Protein AF-A0A834AGC6-F1 (afdb_monomer)

Solvent-accessible surface area (backbone atoms only — not comparable to full-atom values): 6125 Å² total; per-residue (Å²): 108,69,52,58,46,50,73,71,64,49,55,65,44,80,71,45,36,39,57,59,38,92,82,42,60,92,35,58,56,32,57,58,52,61,60,68,50,73,85,56,90,87,47,44,54,32,30,37,26,82,40,53,71,22,40,54,52,37,51,77,42,65,50,68,28,39,27,44,77,86,61,98,39,58,70,56,28,35,74,75,72,70,36,48,55,70,58,47,50,57,41,46,52,55,41,52,53,53,28,57,75,69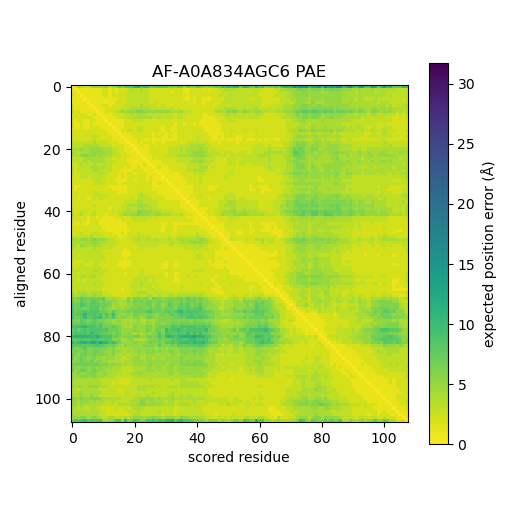,74,32,54,75,46,114

Structure (mmCIF, N/CA/C/O backbone):
data_AF-A0A834AGC6-F1
#
_entry.id   AF-A0A834AGC6-F1
#
loop_
_atom_site.group_PDB
_atom_site.id
_atom_site.type_symbol
_atom_site.label_atom_id
_atom_site.label_alt_id
_atom_site.label_comp_id
_atom_site.label_asym_id
_atom_site.label_entity_id
_atom_site.label_seq_id
_atom_site.pdbx_PDB_ins_code
_atom_site.Cartn_x
_atom_site.Cartn_y
_atom_site.Cartn_z
_atom_site.occupancy
_atom_site.B_iso_or_equiv
_atom_site.auth_seq_id
_atom_site.auth_comp_id
_atom_site.auth_asym_id
_atom_site.auth_atom_id
_atom_site.pdbx_PDB_model_num
ATOM 1 N N . MET A 1 1 ? 5.059 8.071 16.026 1.00 89.94 1 MET A N 1
ATOM 2 C CA . MET A 1 1 ? 4.923 9.178 15.051 1.00 89.94 1 MET A CA 1
ATOM 3 C C . MET A 1 1 ? 3.613 9.093 14.273 1.00 89.94 1 MET A C 1
ATOM 5 O O . MET A 1 1 ? 2.871 10.058 14.328 1.00 89.94 1 MET A O 1
ATOM 9 N N . ILE A 1 2 ? 3.296 7.980 13.593 1.00 95.25 2 ILE A N 1
ATOM 10 C CA . ILE A 1 2 ? 2.025 7.831 12.844 1.00 95.25 2 ILE A CA 1
ATOM 11 C C . ILE A 1 2 ? 0.796 8.046 13.745 1.00 95.25 2 ILE A C 1
ATOM 13 O O . ILE A 1 2 ? -0.118 8.776 13.370 1.00 95.25 2 ILE A O 1
ATOM 17 N N . ASP A 1 3 ? 0.815 7.502 14.961 1.00 95.69 3 ASP A N 1
ATOM 18 C CA . ASP A 1 3 ? -0.259 7.724 15.939 1.00 95.69 3 ASP A CA 1
ATOM 19 C C . ASP A 1 3 ? -0.421 9.215 16.291 1.00 95.69 3 ASP A C 1
ATOM 21 O O . ASP A 1 3 ? -1.531 9.728 16.277 1.00 95.69 3 ASP A O 1
ATOM 25 N N . MET A 1 4 ? 0.679 9.958 16.463 1.00 96.56 4 MET A N 1
ATOM 26 C CA . MET A 1 4 ? 0.627 11.407 16.721 1.00 96.56 4 MET A CA 1
ATOM 27 C C . MET A 1 4 ? 0.059 12.196 15.532 1.00 96.56 4 MET A C 1
ATOM 29 O O . MET A 1 4 ? -0.645 13.181 15.722 1.00 96.56 4 MET A O 1
ATOM 33 N N . LEU A 1 5 ? 0.352 11.776 14.295 1.00 96.75 5 LEU A N 1
ATOM 34 C CA . LEU A 1 5 ? -0.267 12.366 13.100 1.00 96.75 5 LEU A CA 1
ATOM 35 C C . LEU A 1 5 ? -1.769 12.052 13.036 1.00 96.75 5 LEU A C 1
ATOM 37 O O . LEU A 1 5 ? -2.551 12.874 12.566 1.00 96.75 5 LEU A O 1
ATOM 41 N N . SER A 1 6 ? -2.173 10.884 13.536 1.00 96.19 6 SER A N 1
ATOM 42 C CA . SER A 1 6 ? -3.585 10.503 13.630 1.00 96.19 6 SER A CA 1
ATOM 43 C C . SER A 1 6 ? -4.312 11.383 14.647 1.00 96.19 6 SER A C 1
ATOM 45 O O . SER A 1 6 ? -5.376 11.921 14.354 1.00 96.19 6 SER A O 1
ATOM 47 N N . GLU A 1 7 ? -3.694 11.617 15.805 1.00 95.81 7 GLU A N 1
ATOM 48 C CA . GLU A 1 7 ? -4.194 12.529 16.843 1.00 95.81 7 GLU A CA 1
ATOM 49 C C . GLU A 1 7 ? -4.245 13.991 16.377 1.00 95.81 7 GLU A C 1
ATOM 51 O O . GLU A 1 7 ? -5.123 14.742 16.794 1.00 95.81 7 GLU A O 1
ATOM 56 N N . ALA A 1 8 ? -3.354 14.390 15.465 1.00 96.62 8 ALA A N 1
ATOM 57 C CA . ALA A 1 8 ? -3.384 15.709 14.835 1.00 96.62 8 ALA A CA 1
ATOM 58 C C . ALA A 1 8 ? -4.554 15.894 13.844 1.00 96.62 8 ALA A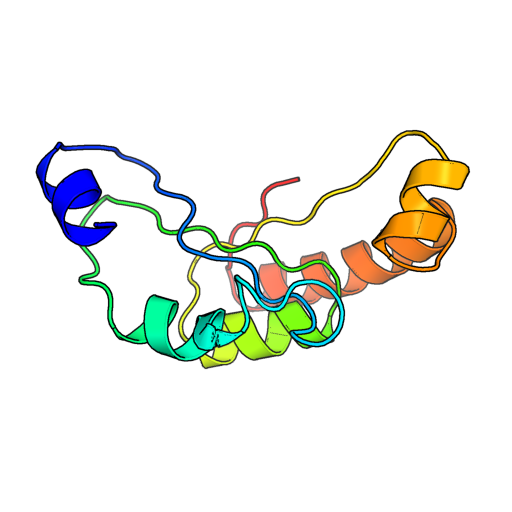 C 1
ATOM 60 O O . ALA A 1 8 ? -4.760 17.001 13.347 1.00 96.62 8 ALA A O 1
ATOM 61 N N . GLY A 1 9 ? -5.324 14.838 13.556 1.00 93.94 9 GLY A N 1
ATOM 62 C CA . GLY A 1 9 ? -6.535 14.905 12.738 1.00 93.94 9 GLY A CA 1
ATOM 63 C C . GLY A 1 9 ? -6.298 14.784 11.232 1.00 93.94 9 GLY A C 1
ATOM 64 O O . GLY A 1 9 ? -7.147 15.213 10.450 1.00 93.94 9 GLY A O 1
ATOM 65 N N . LEU A 1 10 ? -5.164 14.217 10.798 1.00 96.31 10 LEU A N 1
ATOM 66 C CA . LEU A 1 10 ? -4.947 13.950 9.375 1.00 96.31 10 LEU A CA 1
ATOM 67 C C . LEU A 1 10 ? -5.916 12.853 8.894 1.00 96.31 10 LEU A C 1
ATOM 69 O O . LEU A 1 10 ? -5.929 11.768 9.471 1.00 96.31 10 LEU A O 1
ATOM 73 N N . PRO A 1 11 ? -6.684 13.076 7.810 1.00 95.69 11 PRO A N 1
ATOM 74 C CA . PRO A 1 11 ? -7.659 12.094 7.328 1.00 95.69 11 PRO A CA 1
ATOM 75 C C . PRO A 1 11 ? -7.004 10.906 6.609 1.00 95.69 11 PRO A C 1
ATOM 77 O O . PRO A 1 11 ? -7.591 9.832 6.511 1.00 95.69 11 PRO A O 1
ATOM 80 N N . VAL A 1 12 ? -5.790 11.094 6.083 1.00 97.25 12 VAL A N 1
ATOM 81 C CA . VAL A 1 12 ? -5.039 10.076 5.343 1.00 97.25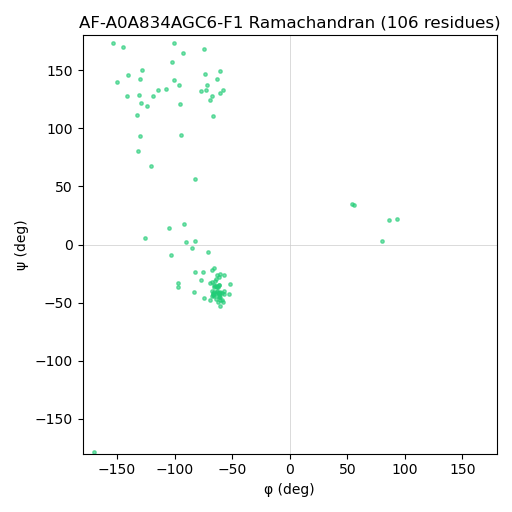 12 VAL A CA 1
ATOM 82 C C . VAL A 1 12 ? -3.564 10.184 5.711 1.00 97.25 12 VAL A C 1
ATOM 84 O O . VAL A 1 12 ? -2.982 11.265 5.615 1.00 97.25 12 VAL A O 1
ATOM 87 N N . ILE A 1 13 ? -2.957 9.068 6.113 1.00 97.31 13 ILE A N 1
ATOM 88 C CA . ILE A 1 13 ? -1.542 8.987 6.487 1.00 97.31 13 ILE A CA 1
ATOM 89 C C . ILE A 1 13 ? -0.925 7.781 5.784 1.00 97.31 13 ILE A C 1
ATOM 91 O O . ILE A 1 13 ? -1.239 6.640 6.115 1.00 97.31 13 ILE A O 1
ATOM 95 N N . GLU A 1 14 ? -0.027 8.015 4.829 1.00 96.56 14 GLU A N 1
ATOM 96 C CA . GLU A 1 14 ? 0.716 6.922 4.198 1.00 96.56 14 GLU A CA 1
ATOM 97 C C . GLU A 1 14 ? 1.656 6.282 5.224 1.00 96.56 14 GLU A C 1
ATOM 99 O O . GLU A 1 14 ? 2.593 6.912 5.713 1.00 96.56 14 GLU A O 1
ATOM 104 N N . ALA 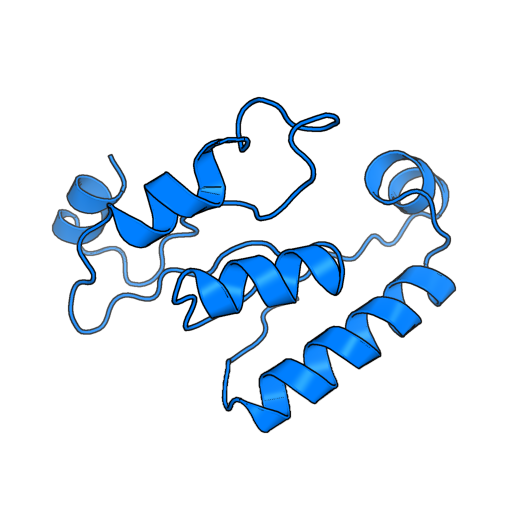A 1 15 ? 1.341 5.048 5.622 1.00 96.31 15 ALA A N 1
ATOM 105 C CA . ALA A 1 15 ? 1.916 4.455 6.824 1.00 96.31 15 ALA A CA 1
ATOM 106 C C . ALA A 1 15 ? 3.293 3.831 6.576 1.00 96.31 15 ALA A C 1
ATOM 108 O O . ALA A 1 15 ? 4.175 3.931 7.424 1.00 96.31 15 ALA A O 1
ATOM 109 N N . THR A 1 16 ? 3.471 3.141 5.448 1.00 96.81 16 THR A N 1
ATOM 110 C CA . THR A 1 16 ? 4.720 2.447 5.104 1.00 96.81 16 THR A CA 1
ATOM 111 C C . THR A 1 16 ? 4.700 1.953 3.652 1.00 96.81 16 THR A C 1
ATOM 113 O O . THR A 1 16 ? 3.726 2.146 2.920 1.00 96.81 16 THR A O 1
ATOM 116 N N . SER A 1 17 ? 5.771 1.277 3.240 1.00 95.81 17 SER A N 1
ATOM 117 C CA . SER A 1 17 ? 5.956 0.704 1.915 1.00 95.81 17 SER A CA 1
ATOM 118 C C . SER A 1 17 ? 6.380 -0.763 1.997 1.00 95.81 17 SER A C 1
ATOM 120 O O . SER A 1 17 ? 7.424 -1.089 2.557 1.00 95.81 17 SER A O 1
ATOM 122 N N . PHE A 1 18 ? 5.601 -1.657 1.385 1.00 94.88 18 PHE A N 1
ATOM 123 C CA . PHE A 1 18 ? 5.898 -3.089 1.257 1.00 94.88 18 PHE A CA 1
ATOM 124 C C . PHE A 1 18 ? 6.854 -3.345 0.082 1.00 94.88 18 PHE A C 1
ATOM 126 O O . PHE A 1 18 ? 6.567 -4.086 -0.863 1.00 94.88 18 PHE A O 1
ATOM 133 N N . VAL A 1 19 ? 8.004 -2.678 0.135 1.00 91.88 19 VAL A N 1
ATOM 134 C CA . VAL A 1 19 ? 9.134 -2.830 -0.786 1.00 91.88 19 VAL A CA 1
ATOM 135 C C . VAL A 1 19 ? 10.130 -3.848 -0.246 1.00 91.88 19 VAL A C 1
ATOM 137 O O . VAL A 1 19 ? 10.117 -4.217 0.921 1.00 91.88 19 VAL A O 1
ATOM 140 N N . SER A 1 20 ? 11.030 -4.321 -1.104 1.00 89.69 20 SER A N 1
ATOM 141 C CA . SER A 1 20 ? 12.064 -5.253 -0.660 1.00 89.69 20 SER A CA 1
ATOM 142 C C . SER A 1 20 ? 13.076 -4.546 0.265 1.00 89.69 20 SER A C 1
ATOM 144 O O . SER A 1 20 ? 13.747 -3.615 -0.199 1.00 89.69 20 SER A O 1
ATOM 146 N N . PRO A 1 21 ? 13.305 -5.055 1.494 1.00 91.31 21 PRO A N 1
ATOM 147 C CA . PRO A 1 21 ? 14.270 -4.495 2.449 1.00 91.31 21 PRO A CA 1
ATOM 148 C C . PRO A 1 21 ? 15.700 -4.415 1.908 1.00 91.31 21 PRO A C 1
ATOM 150 O O . PRO A 1 21 ? 16.484 -3.568 2.314 1.00 91.31 21 PRO A O 1
ATOM 153 N N . LYS A 1 22 ? 16.042 -5.282 0.945 1.00 90.44 22 LYS A N 1
ATOM 154 C CA . LYS A 1 22 ? 17.341 -5.254 0.259 1.00 90.44 22 LYS A CA 1
ATOM 155 C C . LYS A 1 22 ? 17.584 -3.940 -0.495 1.00 90.44 22 LYS A C 1
ATOM 157 O O . LYS A 1 22 ? 18.724 -3.505 -0.595 1.00 90.44 22 LYS A O 1
ATOM 162 N N . TRP A 1 23 ? 16.530 -3.356 -1.064 1.00 86.56 23 TRP A N 1
ATOM 163 C CA . TRP A 1 23 ? 16.615 -2.149 -1.889 1.00 86.56 23 TRP A CA 1
ATOM 164 C C . TRP A 1 23 ? 16.294 -0.894 -1.081 1.00 86.56 23 TRP A C 1
ATOM 166 O O . TRP A 1 23 ? 16.892 0.148 -1.323 1.00 86.56 23 TRP A O 1
ATOM 176 N N . VAL A 1 24 ? 15.387 -1.009 -0.104 1.00 90.25 24 VAL A N 1
ATOM 177 C CA . VAL A 1 24 ? 15.001 0.089 0.791 1.00 90.25 24 VAL A CA 1
ATOM 178 C C . VAL A 1 24 ? 15.020 -0.408 2.244 1.00 90.25 24 VAL A C 1
ATOM 180 O O . VAL A 1 24 ? 13.972 -0.756 2.793 1.00 90.25 24 VAL A O 1
ATOM 183 N N . PRO A 1 25 ? 16.201 -0.472 2.889 1.00 93.44 25 PRO A N 1
ATOM 184 C CA . PRO A 1 25 ? 16.334 -0.979 4.257 1.00 93.44 25 PRO A CA 1
ATOM 185 C C . PRO A 1 25 ? 15.536 -0.181 5.289 1.00 93.44 25 PRO A C 1
ATOM 187 O O . PRO A 1 25 ? 15.143 -0.720 6.316 1.00 93.44 25 PRO A O 1
ATOM 190 N N . GLN A 1 26 ? 15.268 1.096 5.009 1.00 94.62 26 GLN A N 1
ATOM 191 C CA . GLN A 1 26 ? 14.509 1.980 5.894 1.00 94.62 26 GLN A CA 1
ATOM 192 C C . GLN A 1 26 ? 13.050 1.546 6.058 1.00 94.62 26 GLN A C 1
ATOM 194 O O . GLN A 1 26 ? 12.418 1.961 7.016 1.00 94.62 26 GLN A O 1
ATOM 199 N N . MET A 1 27 ? 12.523 0.745 5.126 1.00 95.75 27 MET A N 1
ATOM 200 C CA . MET A 1 27 ? 11.151 0.228 5.153 1.00 95.75 27 MET A CA 1
ATOM 201 C C . MET A 1 27 ? 11.107 -1.255 5.548 1.00 95.75 27 MET A C 1
ATOM 203 O O . MET A 1 27 ? 10.103 -1.919 5.321 1.00 95.75 27 MET A O 1
ATOM 207 N N . ALA A 1 28 ? 12.198 -1.819 6.079 1.00 94.94 28 ALA A N 1
ATOM 208 C CA . ALA A 1 28 ? 12.294 -3.252 6.361 1.00 94.94 28 ALA A CA 1
ATOM 209 C C . ALA A 1 28 ? 11.266 -3.756 7.388 1.00 94.94 28 ALA A C 1
ATOM 211 O O . ALA A 1 28 ? 10.874 -4.919 7.346 1.00 94.94 28 ALA A O 1
ATOM 212 N N . ASP A 1 29 ? 10.835 -2.874 8.282 1.00 96.38 29 ASP A N 1
ATOM 213 C CA . ASP A 1 29 ? 9.888 -3.093 9.374 1.00 96.38 29 ASP A CA 1
ATOM 214 C C . ASP A 1 29 ? 8.431 -2.788 8.975 1.00 96.38 29 ASP A C 1
ATOM 216 O O . ASP A 1 29 ? 7.561 -2.622 9.831 1.00 96.38 29 ASP A O 1
ATOM 220 N N . HIS A 1 30 ? 8.132 -2.718 7.671 1.00 96.56 30 HIS A N 1
ATOM 221 C CA . HIS A 1 30 ? 6.811 -2.359 7.143 1.00 96.56 30 HIS A CA 1
ATOM 222 C C . HIS A 1 30 ? 5.655 -3.181 7.748 1.00 96.56 30 HIS A C 1
ATOM 224 O O . HIS A 1 30 ? 4.547 -2.675 7.942 1.00 96.56 30 HIS A O 1
ATOM 230 N N . THR A 1 31 ? 5.888 -4.454 8.079 1.00 96.50 31 THR A N 1
ATOM 231 C CA . THR A 1 31 ? 4.847 -5.337 8.625 1.00 96.50 31 THR A CA 1
ATOM 232 C C . THR A 1 31 ? 4.545 -4.981 10.076 1.00 96.50 31 THR A C 1
ATOM 234 O O . THR A 1 31 ? 3.384 -4.887 10.473 1.00 96.50 31 THR A O 1
ATOM 237 N N . GLU A 1 32 ? 5.597 -4.787 10.859 1.00 96.62 32 GLU A N 1
ATOM 238 C CA . GLU A 1 32 ? 5.580 -4.439 12.269 1.00 96.62 32 GLU A CA 1
ATOM 239 C C . GLU A 1 32 ? 4.979 -3.051 12.463 1.00 96.62 32 GLU A C 1
ATOM 241 O O . GLU A 1 32 ? 4.093 -2.887 13.298 1.00 96.62 32 GLU A O 1
ATOM 246 N N . VAL A 1 33 ? 5.369 -2.086 11.626 1.00 97.00 33 VAL A N 1
ATOM 247 C CA . VAL A 1 33 ? 4.799 -0.735 11.621 1.00 97.00 33 VAL A CA 1
ATOM 248 C C . VAL A 1 33 ? 3.303 -0.789 11.330 1.00 97.00 33 VAL A C 1
ATOM 250 O O . VAL A 1 33 ? 2.509 -0.268 12.112 1.00 97.00 33 VAL A O 1
ATOM 253 N N . LEU A 1 34 ? 2.875 -1.453 10.248 1.00 97.00 34 LEU A N 1
ATOM 254 C CA . LEU A 1 34 ? 1.456 -1.453 9.887 1.00 97.00 34 LEU A CA 1
ATOM 255 C C . LEU A 1 34 ? 0.577 -2.125 10.953 1.00 97.00 34 LEU A C 1
ATOM 257 O O . LEU A 1 34 ? -0.549 -1.669 11.177 1.00 97.00 34 LEU A O 1
ATOM 261 N N . LYS A 1 35 ? 1.081 -3.179 11.603 1.00 96.62 35 LYS A N 1
ATOM 262 C CA . LYS A 1 35 ? 0.385 -3.876 12.695 1.00 96.62 35 LYS A CA 1
ATOM 263 C C . LYS A 1 35 ? 0.440 -3.118 14.022 1.00 96.62 35 LYS A C 1
ATOM 265 O O . LYS A 1 35 ? -0.477 -3.265 14.821 1.00 96.62 35 LYS A O 1
ATOM 270 N N . GLY A 1 36 ? 1.505 -2.356 14.259 1.00 96.31 36 GLY A N 1
ATOM 271 C CA . GLY A 1 36 ? 1.760 -1.666 15.521 1.00 96.31 36 GLY A CA 1
ATOM 272 C C . GLY A 1 36 ? 1.030 -0.334 15.676 1.00 96.31 36 GLY A C 1
ATOM 273 O O . GLY A 1 36 ? 0.807 0.088 16.807 1.00 96.31 36 GLY A O 1
ATOM 274 N N . ILE A 1 37 ? 0.649 0.326 14.577 1.00 96.56 37 ILE A N 1
ATOM 275 C CA . ILE A 1 37 ? -0.069 1.608 14.652 1.00 96.56 37 ILE A CA 1
ATOM 276 C C . ILE A 1 37 ? -1.524 1.437 15.083 1.00 96.56 37 ILE A C 1
ATOM 278 O O . ILE A 1 37 ? -2.213 0.487 14.689 1.00 96.56 37 ILE A O 1
ATOM 282 N N . GLN A 1 38 ? -2.023 2.423 15.819 1.00 95.62 38 GLN A N 1
ATOM 283 C CA . GLN A 1 38 ? -3.432 2.492 16.183 1.00 95.62 38 GLN A CA 1
ATOM 284 C C . GLN A 1 38 ? -4.277 2.882 14.966 1.00 95.62 38 GLN A C 1
ATOM 286 O O . GLN A 1 38 ? -3.957 3.811 14.229 1.00 95.62 38 GLN A O 1
ATOM 291 N N . LYS A 1 39 ? -5.372 2.1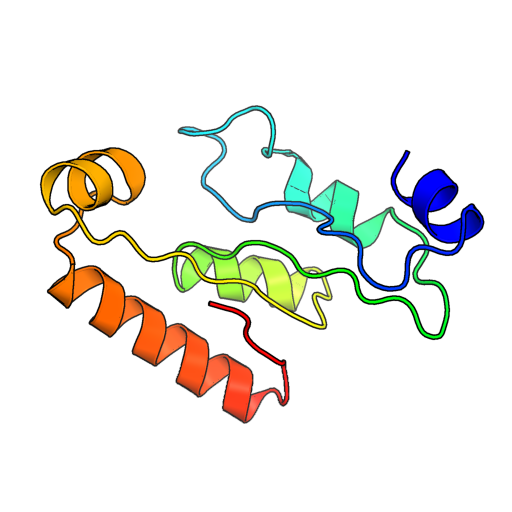52 14.735 1.00 94.62 39 LYS A N 1
ATOM 292 C CA . LYS A 1 39 ? -6.293 2.414 13.620 1.00 94.62 39 LYS A CA 1
ATOM 293 C C . LYS A 1 39 ? -7.436 3.295 14.102 1.00 94.62 39 LYS A C 1
ATOM 295 O O . LYS A 1 39 ? -8.427 2.792 14.630 1.00 94.62 39 LYS A O 1
ATOM 300 N N . PHE A 1 40 ? -7.292 4.601 13.920 1.00 94.94 40 PHE A N 1
ATOM 301 C CA . PHE A 1 40 ? -8.322 5.556 14.308 1.00 94.94 40 PHE A CA 1
ATOM 302 C C . PHE A 1 40 ? -9.531 5.471 13.357 1.00 94.94 40 PHE A C 1
ATOM 304 O O . PHE A 1 40 ? -9.353 5.361 12.139 1.00 94.94 40 PHE A O 1
ATOM 311 N N . PRO A 1 41 ? -10.774 5.511 13.875 1.00 93.75 41 PRO A N 1
ATOM 312 C CA . PRO A 1 41 ? -11.966 5.571 13.036 1.00 93.75 41 PRO A CA 1
ATOM 313 C C . PRO A 1 41 ? -11.944 6.797 12.116 1.00 93.75 41 PRO A C 1
ATOM 315 O O . PRO A 1 41 ? -11.693 7.909 12.568 1.00 93.75 41 PRO A O 1
ATOM 318 N N . GLY A 1 42 ? -12.238 6.596 10.830 1.00 93.06 42 GLY A N 1
ATOM 319 C CA . GLY A 1 42 ? -12.303 7.680 9.842 1.00 93.06 42 GLY A CA 1
ATOM 320 C C . GLY A 1 42 ? -10.954 8.148 9.286 1.00 93.06 42 GLY A C 1
ATOM 321 O O . GLY A 1 42 ? -10.952 9.070 8.476 1.00 93.06 42 GLY A O 1
ATOM 322 N N . ILE A 1 43 ? -9.838 7.521 9.681 1.00 96.62 43 ILE A N 1
ATOM 323 C CA . ILE A 1 43 ? -8.508 7.787 9.119 1.00 96.62 43 ILE A CA 1
ATOM 324 C C . ILE A 1 43 ? -8.068 6.616 8.240 1.00 96.62 43 ILE A C 1
ATOM 326 O O . ILE A 1 43 ? -8.162 5.445 8.626 1.00 96.62 43 ILE A O 1
ATOM 330 N N . ASN A 1 44 ? -7.549 6.940 7.059 1.00 96.44 44 ASN A N 1
ATOM 331 C CA . ASN A 1 44 ? -7.015 5.966 6.120 1.00 96.44 44 ASN A CA 1
ATOM 332 C C . ASN A 1 44 ? -5.497 5.846 6.274 1.00 96.44 44 ASN A C 1
ATOM 334 O O . ASN A 1 44 ?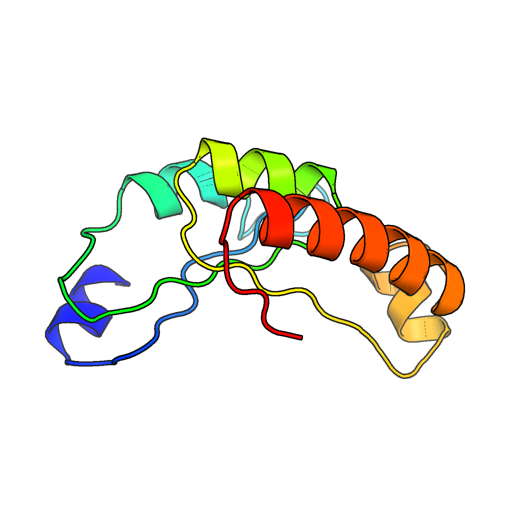 -4.781 6.843 6.368 1.00 96.44 44 ASN A O 1
ATOM 338 N N . TYR A 1 45 ? -5.010 4.606 6.239 1.00 97.31 45 TYR A N 1
ATOM 339 C CA . TYR A 1 45 ? -3.588 4.282 6.352 1.00 97.31 45 TYR A CA 1
ATOM 340 C C . TYR A 1 45 ? -3.110 3.529 5.107 1.00 97.31 45 TYR A C 1
ATOM 342 O O . TYR A 1 45 ? -2.854 2.321 5.200 1.00 97.31 45 TYR A O 1
ATOM 350 N N . PRO A 1 46 ? -3.063 4.185 3.932 1.00 97.19 46 PRO A N 1
ATOM 351 C CA . PRO A 1 46 ? -2.583 3.547 2.718 1.00 97.19 46 PRO A CA 1
ATOM 352 C C . PRO A 1 46 ? -1.130 3.101 2.875 1.00 97.19 46 PRO A C 1
ATOM 354 O O . PRO A 1 46 ? -0.339 3.714 3.600 1.00 97.19 46 PRO A O 1
ATOM 357 N N . VAL A 1 47 ? -0.784 2.023 2.179 1.00 97.06 47 VAL A N 1
ATOM 358 C CA . VAL A 1 47 ? 0.588 1.514 2.108 1.00 97.06 47 VAL A CA 1
ATOM 359 C C . VAL A 1 47 ? 1.003 1.276 0.670 1.00 97.06 47 VAL A C 1
ATOM 361 O O . VAL A 1 47 ? 0.210 0.818 -0.151 1.00 97.06 47 VAL A O 1
ATOM 364 N N . LEU A 1 48 ? 2.263 1.562 0.363 1.00 95.62 48 LEU A N 1
ATOM 365 C CA . LEU A 1 48 ? 2.789 1.400 -0.986 1.00 95.62 48 LEU A CA 1
ATOM 366 C C . LEU A 1 48 ? 3.070 -0.078 -1.285 1.00 95.62 48 LEU A C 1
ATOM 368 O O . LEU A 1 48 ? 3.723 -0.770 -0.505 1.00 95.62 48 LEU A O 1
ATOM 372 N N . THR A 1 49 ? 2.612 -0.560 -2.437 1.00 93.62 49 THR A N 1
ATOM 373 C CA . THR A 1 49 ? 2.785 -1.940 -2.900 1.00 93.62 49 THR A CA 1
ATOM 374 C C . THR A 1 49 ? 3.318 -1.934 -4.340 1.00 93.62 49 THR A C 1
ATOM 376 O O . THR A 1 49 ? 2.528 -1.869 -5.282 1.00 93.62 49 THR A O 1
ATOM 379 N N . PRO A 1 50 ? 4.649 -1.998 -4.553 1.00 86.06 50 PRO A N 1
ATOM 380 C CA . PRO A 1 50 ? 5.265 -1.866 -5.884 1.00 86.06 50 PRO A CA 1
ATOM 381 C C . PRO A 1 50 ? 4.962 -3.032 -6.831 1.00 86.06 50 PRO A C 1
ATOM 383 O O . PRO A 1 50 ? 5.138 -2.917 -8.037 1.00 86.06 50 PRO A O 1
ATOM 386 N N . ASN A 1 51 ? 4.598 -4.190 -6.283 1.00 87.38 51 ASN A N 1
ATOM 387 C CA . ASN A 1 51 ? 4.374 -5.424 -7.024 1.00 87.38 51 ASN A CA 1
ATOM 388 C C . ASN A 1 51 ? 3.391 -6.326 -6.268 1.00 87.38 51 ASN A C 1
ATOM 390 O O . ASN A 1 51 ? 3.036 -6.070 -5.113 1.00 87.38 51 ASN A O 1
ATOM 394 N N . PHE A 1 52 ? 2.998 -7.427 -6.907 1.00 90.31 52 PHE A N 1
ATOM 395 C CA . PHE A 1 52 ? 2.013 -8.355 -6.359 1.00 90.31 52 PHE A CA 1
ATOM 396 C C . PHE A 1 52 ? 2.443 -9.008 -5.035 1.00 90.31 52 PHE A C 1
ATOM 398 O O . PHE A 1 52 ? 1.619 -9.197 -4.142 1.00 90.31 52 PHE A O 1
ATOM 405 N N . LYS A 1 53 ? 3.739 -9.291 -4.854 1.00 91.12 53 LYS A N 1
ATOM 406 C CA . LYS A 1 53 ? 4.258 -9.866 -3.603 1.00 91.12 53 LYS A CA 1
ATOM 407 C C . LYS A 1 53 ? 4.138 -8.877 -2.439 1.00 91.12 53 LYS A C 1
ATOM 409 O O . LYS A 1 53 ? 3.726 -9.265 -1.348 1.00 91.12 53 LYS A O 1
ATOM 414 N N . GLY A 1 54 ? 4.469 -7.606 -2.676 1.00 93.00 54 GLY A N 1
ATOM 415 C CA . GLY A 1 54 ? 4.281 -6.528 -1.703 1.00 93.00 54 GLY A CA 1
ATOM 416 C C . GLY A 1 54 ? 2.807 -6.342 -1.345 1.00 93.00 54 GLY A C 1
ATOM 417 O O . GLY A 1 54 ? 2.472 -6.248 -0.168 1.00 93.00 54 GLY A O 1
ATOM 418 N N . TYR A 1 55 ? 1.918 -6.401 -2.342 1.00 94.75 55 TYR A N 1
ATOM 419 C CA . TYR A 1 55 ? 0.469 -6.376 -2.129 1.00 94.75 55 TYR A CA 1
ATOM 420 C C . TYR A 1 55 ? -0.012 -7.513 -1.217 1.00 94.75 55 TYR A C 1
ATOM 422 O O . TYR A 1 55 ? -0.697 -7.259 -0.230 1.00 94.75 55 TYR A O 1
ATOM 430 N N . GLN A 1 56 ? 0.392 -8.758 -1.481 1.00 94.94 56 GLN A N 1
ATOM 431 C CA . GLN A 1 56 ? 0.009 -9.896 -0.638 1.00 94.94 56 GLN A CA 1
ATOM 432 C C . GLN A 1 56 ? 0.466 -9.719 0.817 1.00 94.94 56 GLN A C 1
ATOM 434 O O . GLN A 1 56 ? -0.300 -9.995 1.742 1.00 94.94 56 GLN A O 1
ATOM 439 N N . ALA A 1 57 ? 1.6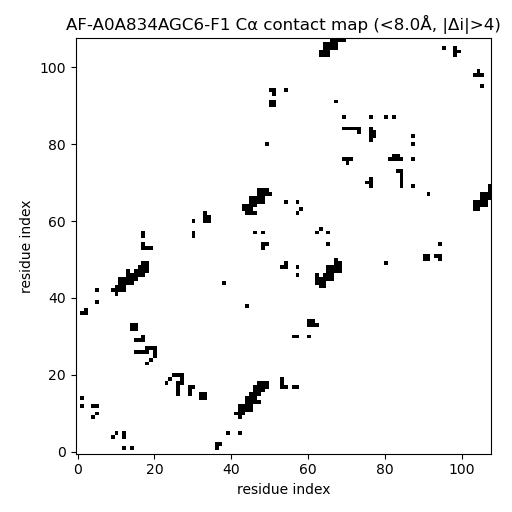91 -9.228 1.025 1.00 95.50 57 ALA A N 1
ATOM 440 C CA . ALA A 1 57 ? 2.216 -8.951 2.358 1.00 95.50 57 ALA A CA 1
ATOM 441 C C . ALA A 1 57 ? 1.442 -7.820 3.061 1.00 95.50 57 ALA A C 1
ATOM 443 O O . ALA A 1 57 ? 1.113 -7.954 4.239 1.00 95.50 57 ALA A O 1
ATOM 444 N N . ALA A 1 58 ? 1.092 -6.755 2.335 1.00 96.44 58 ALA A N 1
ATOM 445 C CA . ALA A 1 58 ? 0.290 -5.649 2.850 1.00 96.44 58 ALA A CA 1
ATOM 446 C C . ALA A 1 58 ? -1.098 -6.112 3.309 1.00 96.44 58 ALA A C 1
ATOM 448 O O . ALA A 1 58 ? -1.516 -5.815 4.429 1.00 96.44 58 ALA A O 1
ATOM 449 N N . VAL A 1 59 ? -1.788 -6.903 2.483 1.00 95.88 59 VAL A N 1
ATOM 450 C CA . VAL A 1 59 ? -3.099 -7.475 2.823 1.00 95.88 59 VAL A CA 1
ATOM 451 C C . VAL A 1 59 ? -2.994 -8.388 4.043 1.00 95.88 59 VAL A C 1
ATOM 453 O O . VAL A 1 59 ? -3.781 -8.256 4.978 1.00 95.88 59 VAL A O 1
ATOM 456 N N . ALA A 1 60 ? -1.984 -9.263 4.092 1.00 96.00 60 ALA A N 1
ATOM 457 C CA . ALA A 1 60 ? -1.745 -10.137 5.242 1.00 96.00 60 ALA A CA 1
ATOM 458 C C . ALA A 1 60 ? -1.408 -9.359 6.531 1.00 96.00 60 ALA A C 1
ATOM 460 O O . ALA A 1 60 ? -1.653 -9.841 7.638 1.00 96.00 60 ALA A O 1
ATOM 461 N N . ALA A 1 61 ? -0.855 -8.152 6.401 1.00 95.94 61 ALA A N 1
ATOM 462 C CA . ALA A 1 61 ? -0.588 -7.243 7.508 1.00 95.94 61 ALA A CA 1
ATOM 463 C C . ALA A 1 61 ? -1.800 -6.373 7.900 1.00 95.94 61 ALA A C 1
ATOM 465 O O . ALA A 1 61 ? -1.721 -5.643 8.886 1.00 95.94 61 ALA A O 1
ATOM 466 N N . GLY A 1 62 ? -2.926 -6.483 7.184 1.00 95.25 62 GLY A N 1
ATOM 467 C CA . GLY A 1 62 ? -4.175 -5.786 7.493 1.00 95.25 62 GLY A CA 1
ATOM 468 C C . GLY A 1 62 ? -4.352 -4.442 6.783 1.00 95.25 62 GLY A C 1
ATOM 469 O O . GLY A 1 62 ? -5.118 -3.602 7.260 1.00 95.25 62 GLY A O 1
ATOM 470 N N . ALA A 1 63 ? -3.654 -4.210 5.666 1.00 96.19 63 ALA A N 1
ATOM 471 C CA . ALA A 1 63 ? -3.865 -3.022 4.846 1.00 96.19 63 ALA A CA 1
ATOM 472 C C . ALA A 1 63 ? -5.309 -2.971 4.324 1.00 96.19 63 ALA A C 1
ATOM 474 O O . ALA A 1 63 ? -5.814 -3.944 3.766 1.00 96.19 63 ALA A O 1
ATOM 475 N N . LYS A 1 64 ? -5.964 -1.819 4.502 1.00 95.12 64 LYS A N 1
ATOM 476 C CA . LYS A 1 64 ? -7.324 -1.556 3.998 1.00 95.12 64 LYS A CA 1
ATOM 477 C C . LYS A 1 64 ? -7.346 -0.681 2.752 1.00 95.12 64 LYS A C 1
ATOM 479 O O . LYS A 1 64 ? -8.398 -0.531 2.153 1.00 95.12 64 LYS A O 1
ATOM 484 N N . GLU A 1 65 ? -6.202 -0.121 2.386 1.00 95.88 65 GLU A N 1
ATOM 485 C CA . GLU A 1 65 ? -5.983 0.696 1.200 1.00 95.88 65 GLU A CA 1
ATOM 486 C C . GLU A 1 65 ? -4.528 0.501 0.775 1.00 95.88 65 GLU A C 1
ATOM 488 O O . GLU A 1 65 ? -3.638 0.402 1.628 1.00 95.88 65 GLU A O 1
ATOM 493 N N . VAL A 1 66 ? -4.287 0.408 -0.530 1.00 96.44 66 VAL A N 1
ATOM 494 C CA . VAL A 1 66 ? -2.942 0.228 -1.086 1.00 96.44 66 VAL A CA 1
ATOM 495 C C . VAL A 1 66 ? -2.663 1.261 -2.170 1.00 96.44 66 VAL A C 1
ATOM 497 O O . VAL A 1 66 ? -3.568 1.691 -2.881 1.00 96.44 66 VAL A O 1
ATOM 500 N N . SER A 1 67 ? -1.399 1.637 -2.321 1.00 95.12 67 SER A N 1
ATOM 501 C CA . SER A 1 67 ? -0.931 2.542 -3.368 1.00 95.12 67 SER A CA 1
ATOM 502 C C . SER A 1 67 ? 0.002 1.792 -4.317 1.00 95.12 67 SER A C 1
ATOM 504 O O . SER A 1 67 ? 0.921 1.104 -3.875 1.00 95.12 67 SER A O 1
ATOM 506 N N . VAL A 1 68 ? -0.189 1.939 -5.621 1.00 92.06 68 VAL A N 1
ATOM 507 C CA . VAL A 1 68 ? 0.797 1.574 -6.647 1.00 92.06 68 VAL A CA 1
ATOM 508 C C . VAL A 1 68 ? 1.484 2.847 -7.140 1.00 92.06 68 VAL A C 1
ATOM 510 O O . VAL A 1 68 ? 0.934 3.933 -7.001 1.00 92.06 68 VAL A O 1
ATOM 513 N N . PHE A 1 69 ? 2.688 2.740 -7.701 1.00 87.69 69 PHE A N 1
ATOM 514 C CA . PHE A 1 69 ? 3.345 3.883 -8.337 1.00 87.69 69 PHE A CA 1
ATOM 515 C C . PHE A 1 69 ? 3.848 3.495 -9.720 1.00 87.69 69 PHE A C 1
ATOM 517 O O . PHE A 1 69 ? 4.552 2.500 -9.877 1.00 87.69 69 PHE A O 1
ATOM 524 N N . GLY A 1 70 ? 3.495 4.299 -10.717 1.00 86.75 70 GLY A N 1
ATOM 525 C CA . GLY A 1 70 ? 4.075 4.232 -12.053 1.00 86.75 70 GLY A CA 1
ATOM 526 C C . GLY A 1 70 ? 5.137 5.310 -12.260 1.00 86.75 70 GLY A C 1
ATOM 527 O O . GLY A 1 70 ? 5.321 6.206 -11.436 1.00 86.75 70 GLY A O 1
ATOM 528 N N . ALA A 1 71 ? 5.820 5.253 -13.400 1.00 87.69 71 ALA A N 1
ATOM 529 C CA . ALA A 1 71 ? 6.673 6.339 -13.863 1.00 87.69 71 ALA A CA 1
ATOM 530 C C . ALA A 1 71 ? 6.535 6.521 -15.376 1.00 87.69 71 ALA A C 1
ATOM 532 O O . ALA A 1 71 ? 6.389 5.554 -16.116 1.00 87.69 71 ALA A O 1
ATOM 533 N N . ALA A 1 72 ? 6.631 7.769 -15.839 1.00 89.31 72 ALA A N 1
ATOM 534 C CA . ALA A 1 72 ? 6.577 8.115 -17.262 1.00 89.31 72 ALA A CA 1
ATOM 535 C C . ALA A 1 72 ? 7.926 7.929 -17.995 1.00 89.31 72 ALA A C 1
ATOM 537 O O . ALA A 1 72 ? 8.046 8.272 -19.168 1.00 89.31 72 ALA A O 1
ATOM 538 N N . SER A 1 73 ? 8.963 7.433 -17.308 1.00 92.69 73 SER A N 1
ATOM 539 C CA . SER A 1 73 ? 10.317 7.267 -17.847 1.00 92.69 73 SER A CA 1
ATOM 540 C C . SER A 1 73 ? 10.777 5.822 -17.721 1.00 92.69 73 SER A C 1
ATOM 542 O O . SER A 1 73 ? 10.953 5.324 -16.612 1.00 92.69 73 SER A O 1
ATOM 544 N N . GLU A 1 74 ? 11.067 5.185 -18.857 1.00 88.62 74 GLU A N 1
ATOM 545 C CA . GLU A 1 74 ? 11.609 3.821 -18.930 1.00 88.62 74 GLU A CA 1
ATOM 546 C C . GLU A 1 74 ? 12.858 3.634 -18.063 1.00 88.62 74 GLU A C 1
ATOM 548 O O . GLU A 1 74 ? 12.997 2.644 -17.345 1.00 88.62 74 GLU A O 1
ATOM 553 N N . LEU A 1 75 ? 13.769 4.612 -18.079 1.00 89.44 75 LEU A N 1
ATOM 554 C CA . LEU A 1 75 ? 14.988 4.559 -17.274 1.00 89.44 75 LEU A CA 1
ATOM 55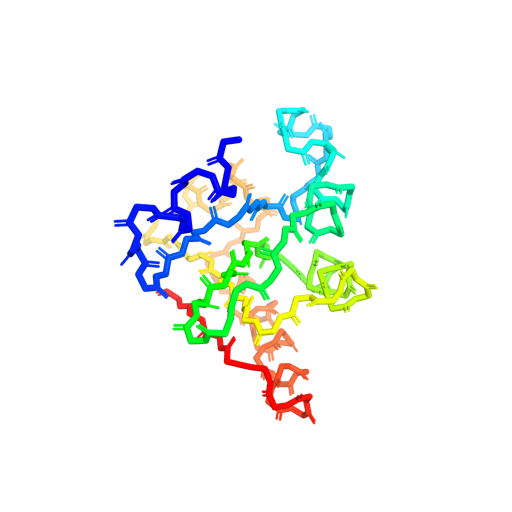5 C C . LEU A 1 75 ? 14.678 4.605 -15.775 1.00 89.44 75 LEU A C 1
ATOM 557 O O . LEU A 1 75 ? 15.356 3.941 -14.990 1.00 89.44 75 LEU A O 1
ATOM 561 N N . PHE A 1 76 ? 13.663 5.375 -15.377 1.00 85.81 76 PHE A N 1
ATOM 562 C CA . PHE A 1 76 ? 13.234 5.445 -13.985 1.00 85.81 76 PHE A CA 1
ATOM 563 C C . PHE A 1 76 ? 12.576 4.132 -13.553 1.00 85.81 76 PHE A C 1
ATOM 565 O O . PHE A 1 76 ? 12.955 3.579 -12.521 1.00 85.81 76 PHE A O 1
ATOM 572 N N . THR A 1 77 ? 11.657 3.598 -14.359 1.00 84.38 77 THR A N 1
ATOM 573 C CA . THR A 1 77 ? 10.966 2.328 -14.099 1.00 84.38 77 THR A CA 1
ATOM 574 C C . THR A 1 77 ? 11.965 1.178 -13.971 1.00 84.38 77 THR A C 1
ATOM 576 O O . THR A 1 77 ? 11.980 0.478 -12.958 1.00 84.38 77 THR A O 1
ATOM 579 N N . ARG A 1 78 ? 12.915 1.062 -14.906 1.00 84.75 78 ARG A N 1
ATOM 580 C CA . ARG A 1 78 ? 13.956 0.023 -14.858 1.00 84.75 78 ARG A CA 1
ATOM 581 C C . ARG A 1 78 ? 14.862 0.154 -13.640 1.00 84.75 78 ARG A C 1
ATOM 583 O O . ARG A 1 78 ? 15.198 -0.852 -13.029 1.00 84.75 78 ARG A O 1
ATOM 590 N N . LYS A 1 79 ? 15.245 1.370 -13.243 1.00 80.94 79 LYS A N 1
ATOM 591 C CA . LYS A 1 79 ? 16.089 1.558 -12.050 1.00 80.94 79 LYS A CA 1
ATOM 592 C C . LYS A 1 79 ? 15.367 1.249 -10.738 1.00 80.94 79 LYS A C 1
ATOM 594 O O . LYS A 1 79 ? 16.021 0.790 -9.809 1.00 80.94 79 LYS A O 1
ATOM 599 N N . ASN A 1 80 ? 14.061 1.507 -10.651 1.00 75.44 80 ASN A N 1
ATOM 600 C CA . ASN A 1 80 ? 13.320 1.415 -9.388 1.00 75.44 80 ASN A CA 1
ATOM 601 C C . ASN A 1 80 ? 12.581 0.087 -9.201 1.00 75.44 80 ASN A C 1
ATOM 603 O O . ASN A 1 80 ? 12.514 -0.419 -8.084 1.00 75.44 80 ASN A O 1
ATOM 607 N N . ILE A 1 81 ? 12.039 -0.483 -10.277 1.00 77.88 81 ILE A N 1
ATOM 608 C CA . ILE A 1 81 ? 11.260 -1.729 -10.227 1.00 77.88 81 ILE A CA 1
ATOM 609 C C . ILE A 1 81 ? 11.776 -2.812 -11.186 1.00 77.88 81 ILE A C 1
ATOM 611 O O . ILE A 1 81 ? 11.200 -3.895 -11.245 1.00 77.88 81 ILE A O 1
ATOM 615 N N . ASN A 1 82 ? 12.909 -2.570 -11.862 1.00 83.06 82 ASN A N 1
ATOM 616 C CA . ASN A 1 82 ? 13.616 -3.543 -12.706 1.00 83.06 82 ASN A CA 1
ATOM 617 C C . ASN A 1 82 ? 12.752 -4.162 -13.818 1.00 83.06 82 ASN A C 1
ATOM 619 O O . ASN A 1 82 ? 12.934 -5.322 -14.185 1.00 83.06 82 ASN A O 1
ATOM 623 N N . CYS A 1 83 ? 11.825 -3.371 -14.356 1.00 83.38 83 CYS A N 1
ATOM 624 C CA . CYS A 1 83 ? 10.995 -3.707 -15.506 1.00 83.38 83 CYS A CA 1
ATOM 625 C C . CYS A 1 83 ? 10.733 -2.459 -16.371 1.00 83.38 83 CYS A C 1
ATOM 627 O O . CYS A 1 83 ? 11.089 -1.337 -15.995 1.00 83.38 83 CYS A O 1
ATOM 629 N N . SER A 1 84 ? 10.173 -2.668 -17.557 1.00 90.75 84 SER A N 1
ATOM 630 C CA . SER A 1 84 ? 9.644 -1.627 -18.445 1.00 90.75 84 SER A CA 1
ATOM 631 C C . SER A 1 84 ? 8.311 -1.067 -17.942 1.00 90.75 84 SER A C 1
ATOM 633 O O . SER A 1 84 ? 7.680 -1.626 -17.040 1.00 90.75 84 SER A O 1
ATOM 635 N N . ILE A 1 85 ? 7.855 0.042 -18.530 1.00 90.19 85 ILE A N 1
ATOM 636 C CA . ILE A 1 85 ? 6.550 0.625 -18.195 1.00 90.19 85 ILE A CA 1
ATOM 637 C C . ILE A 1 85 ? 5.420 -0.369 -18.500 1.00 90.19 85 ILE A C 1
ATOM 639 O O . ILE A 1 85 ? 4.560 -0.587 -17.646 1.00 90.19 85 ILE A O 1
ATOM 643 N N . ASP A 1 86 ? 5.447 -1.036 -19.655 1.00 90.94 86 ASP A N 1
ATOM 644 C CA . ASP A 1 86 ? 4.425 -2.022 -20.031 1.00 90.94 86 ASP A CA 1
ATOM 645 C C . ASP A 1 86 ? 4.372 -3.214 -19.062 1.00 90.94 86 ASP A C 1
ATOM 647 O O . ASP A 1 86 ? 3.297 -3.611 -18.604 1.00 90.94 86 ASP A O 1
ATOM 651 N N . GLU A 1 87 ? 5.531 -3.753 -18.675 1.00 88.69 87 GLU A N 1
ATOM 652 C CA . GLU A 1 87 ? 5.613 -4.832 -17.682 1.00 88.69 87 GLU A CA 1
ATOM 653 C C . GLU A 1 87 ? 5.093 -4.381 -16.309 1.00 88.69 87 GLU A C 1
ATOM 655 O O . GLU A 1 87 ? 4.436 -5.153 -15.606 1.00 88.69 87 GLU A O 1
ATOM 660 N N . SER A 1 88 ? 5.339 -3.123 -15.927 1.00 87.81 88 SER A N 1
ATOM 661 C CA . SER A 1 88 ? 4.804 -2.564 -14.682 1.00 87.81 88 SER A CA 1
ATOM 662 C C . SER A 1 88 ? 3.274 -2.525 -14.692 1.00 87.81 88 SER A C 1
ATOM 664 O O . SER A 1 88 ? 2.642 -2.941 -13.720 1.00 87.81 88 SER A O 1
ATOM 666 N N . PHE A 1 89 ? 2.656 -2.158 -15.820 1.00 89.56 89 PHE A N 1
ATOM 667 C CA . PHE A 1 89 ? 1.201 -2.170 -15.961 1.00 89.56 89 PHE A CA 1
ATOM 668 C C . PHE A 1 89 ? 0.615 -3.580 -15.902 1.00 89.56 89 PHE A C 1
ATOM 670 O O . PHE A 1 89 ? -0.455 -3.770 -15.318 1.00 89.56 89 PHE A O 1
ATOM 677 N N . GLN A 1 90 ? 1.313 -4.587 -16.432 1.00 89.94 90 GLN A N 1
ATOM 678 C CA . GLN A 1 90 ? 0.888 -5.981 -16.276 1.00 89.94 90 GLN A CA 1
ATOM 679 C C . GLN A 1 90 ? 0.876 -6.405 -14.802 1.00 89.94 90 GLN A C 1
ATOM 681 O O . GLN A 1 90 ? -0.076 -7.045 -14.349 1.00 89.94 90 GLN A O 1
ATOM 686 N N . GLN A 1 91 ? 1.888 -6.002 -14.028 1.00 87.19 91 GLN A N 1
ATOM 687 C CA . GLN A 1 91 ? 1.918 -6.253 -12.586 1.00 87.19 91 GLN A CA 1
ATOM 688 C C . GLN A 1 91 ? 0.816 -5.484 -11.847 1.00 87.19 91 GLN A C 1
ATOM 690 O O . GLN A 1 91 ? 0.140 -6.056 -10.988 1.00 87.19 91 GLN A O 1
ATOM 695 N N . PHE A 1 92 ? 0.571 -4.220 -12.205 1.00 90.44 92 PHE A N 1
ATOM 696 C CA . PHE A 1 92 ? -0.519 -3.437 -11.620 1.00 90.44 92 PHE A CA 1
ATOM 697 C C . PHE A 1 92 ? -1.881 -4.044 -11.924 1.00 90.44 92 PHE A C 1
ATOM 699 O O . PHE A 1 92 ? -2.729 -4.074 -11.039 1.00 90.44 92 PHE A O 1
ATOM 706 N N . SER A 1 93 ? -2.089 -4.614 -13.114 1.00 91.81 93 SER A N 1
ATOM 707 C CA . SER A 1 93 ? -3.332 -5.321 -13.433 1.00 91.81 93 SER A CA 1
ATOM 708 C C . SER A 1 93 ? -3.609 -6.466 -12.452 1.00 91.81 93 SER A C 1
ATOM 710 O O . SER A 1 93 ? -4.752 -6.643 -12.034 1.00 91.81 93 SER A O 1
ATOM 712 N N . GLN A 1 94 ? -2.586 -7.223 -12.039 1.00 91.81 94 GLN A N 1
ATOM 713 C CA . GLN A 1 94 ? -2.750 -8.298 -11.051 1.00 91.81 94 GLN A CA 1
ATOM 714 C C . GLN A 1 94 ? -3.126 -7.748 -9.669 1.00 91.81 94 GLN A C 1
ATOM 716 O O . GLN A 1 94 ? -4.033 -8.271 -9.019 1.00 91.81 94 GLN A O 1
ATOM 721 N N . VAL A 1 95 ? -2.463 -6.669 -9.239 1.00 92.62 95 VAL A N 1
ATOM 722 C CA . VAL A 1 95 ? -2.768 -5.984 -7.973 1.00 92.62 95 VAL A CA 1
ATOM 723 C C . VAL A 1 95 ? -4.191 -5.430 -7.987 1.00 92.62 95 VAL A C 1
ATOM 725 O O . VAL A 1 95 ? -4.958 -5.711 -7.074 1.00 92.62 95 VAL A O 1
ATOM 728 N N . LEU A 1 96 ? -4.580 -4.711 -9.042 1.00 93.50 96 LEU A N 1
ATOM 729 C CA . LEU A 1 96 ? -5.905 -4.104 -9.187 1.00 93.50 96 LEU A CA 1
ATOM 730 C C . LEU A 1 96 ? -7.021 -5.152 -9.191 1.00 93.50 96 LEU A C 1
ATOM 732 O O . LEU A 1 96 ? -8.047 -4.955 -8.543 1.00 93.50 96 LEU A O 1
ATOM 736 N N . GLN A 1 97 ? -6.833 -6.275 -9.889 1.00 94.62 97 GLN A N 1
ATOM 737 C CA . GLN A 1 97 ? -7.811 -7.365 -9.899 1.00 94.62 97 GLN A CA 1
ATOM 738 C C . GLN A 1 97 ? -7.979 -7.985 -8.509 1.00 94.62 97 GLN A C 1
ATOM 740 O O . GLN A 1 97 ? -9.107 -8.158 -8.046 1.00 94.62 97 GLN A O 1
ATOM 745 N N . ALA A 1 98 ? -6.872 -8.278 -7.823 1.00 94.31 98 ALA A N 1
ATOM 746 C CA . ALA A 1 98 ? -6.917 -8.862 -6.488 1.00 94.31 98 ALA A CA 1
ATOM 747 C C . ALA A 1 98 ? -7.482 -7.887 -5.443 1.00 94.31 98 ALA A C 1
ATOM 749 O O . ALA A 1 98 ? -8.282 -8.292 -4.602 1.00 94.31 98 ALA A O 1
ATOM 750 N N . ALA A 1 99 ? -7.117 -6.606 -5.520 1.00 94.31 99 ALA A N 1
ATOM 751 C CA . ALA A 1 99 ? -7.626 -5.562 -4.637 1.00 94.31 99 ALA A CA 1
ATOM 752 C C . ALA A 1 99 ? -9.126 -5.351 -4.838 1.00 94.31 99 ALA A C 1
ATOM 754 O O . ALA A 1 99 ? -9.880 -5.312 -3.868 1.00 94.31 99 ALA A O 1
ATOM 755 N N . ARG A 1 100 ? -9.589 -5.337 -6.095 1.00 94.81 100 ARG A N 1
ATOM 756 C CA . ARG A 1 100 ? -11.017 -5.266 -6.420 1.00 94.81 100 ARG A CA 1
ATOM 757 C C . ARG A 1 100 ? -11.793 -6.458 -5.863 1.00 94.81 100 ARG A C 1
ATOM 759 O O . ARG A 1 100 ? -12.879 -6.259 -5.332 1.00 94.81 100 ARG A O 1
ATOM 766 N N . ALA A 1 101 ? -11.247 -7.671 -5.955 1.00 94.88 101 ALA A N 1
ATOM 767 C CA . ALA A 1 101 ? -11.874 -8.866 -5.385 1.00 94.88 101 ALA A CA 1
ATOM 768 C C . ALA A 1 101 ? -11.950 -8.819 -3.847 1.00 94.88 101 ALA A C 1
ATOM 770 O O . ALA A 1 101 ? -12.893 -9.346 -3.262 1.00 94.88 101 ALA A O 1
ATOM 771 N N . ALA A 1 102 ? -10.982 -8.167 -3.200 1.00 93.44 102 ALA A N 1
ATOM 772 C CA . ALA A 1 102 ? -10.932 -7.976 -1.752 1.00 93.44 102 ALA A CA 1
ATOM 773 C C . ALA A 1 102 ? -11.636 -6.691 -1.265 1.00 93.44 102 ALA A C 1
ATOM 775 O O . ALA A 1 102 ? -11.611 -6.406 -0.069 1.00 93.44 102 ALA A O 1
ATOM 776 N N . SER A 1 103 ? -12.250 -5.910 -2.164 1.00 95.44 103 SER A N 1
ATOM 777 C CA . SER A 1 103 ? -12.825 -4.585 -1.872 1.00 95.44 103 SER A CA 1
ATOM 778 C C . SER A 1 103 ? -11.833 -3.608 -1.219 1.00 95.44 103 SER A C 1
ATOM 780 O O . SER A 1 103 ? -12.211 -2.786 -0.386 1.00 95.44 103 SER A O 1
ATOM 782 N N . ILE A 1 104 ? -10.559 -3.696 -1.603 1.00 95.81 104 ILE A N 1
ATOM 783 C CA . ILE A 1 104 ? -9.482 -2.813 -1.149 1.00 95.81 104 ILE A CA 1
ATOM 784 C C . ILE A 1 104 ? -9.316 -1.689 -2.183 1.00 95.81 104 ILE A C 1
ATOM 786 O O . ILE A 1 104 ? -9.040 -1.982 -3.350 1.00 95.81 104 ILE A O 1
ATOM 790 N N . PRO A 1 105 ? -9.475 -0.408 -1.803 1.00 95.38 105 PRO A N 1
ATOM 791 C CA . PRO A 1 105 ? -9.201 0.712 -2.689 1.00 95.38 105 PRO A CA 1
ATOM 792 C C . PRO A 1 105 ? -7.722 0.755 -3.078 1.00 95.38 105 PRO A C 1
ATOM 794 O O . PRO A 1 105 ? -6.839 0.478 -2.260 1.00 95.38 105 PRO A O 1
ATOM 797 N N . VAL A 1 106 ? -7.471 1.121 -4.334 1.00 95.06 106 VAL A N 1
ATOM 798 C CA . VAL A 1 106 ? -6.122 1.287 -4.878 1.00 95.06 106 VAL A CA 1
ATOM 799 C C . VAL A 1 106 ? -5.933 2.725 -5.333 1.00 95.06 106 VAL A C 1
ATOM 801 O O . VAL A 1 106 ? -6.737 3.236 -6.114 1.00 95.06 106 VAL A O 1
ATOM 804 N N . ARG A 1 107 ? -4.855 3.356 -4.870 1.00 93.62 107 ARG A N 1
ATOM 805 C CA . ARG A 1 107 ? -4.383 4.664 -5.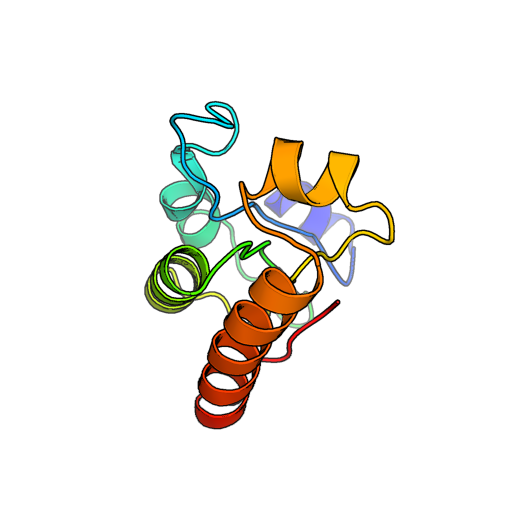332 1.00 93.62 107 ARG A CA 1
ATOM 806 C C . ARG A 1 107 ? -3.218 4.481 -6.309 1.00 93.62 107 ARG A C 1
ATOM 808 O O . ARG A 1 107 ? -2.396 3.594 -6.102 1.00 93.62 107 ARG A O 1
ATOM 815 N N . GLY A 1 108 ? -3.155 5.292 -7.364 1.00 85.31 108 GLY A N 1
ATOM 816 C CA . GLY A 1 108 ? -2.074 5.298 -8.360 1.00 85.31 108 GLY A CA 1
ATOM 817 C C . GLY A 1 108 ? -1.488 6.683 -8.571 1.00 85.31 108 GLY A C 1
ATOM 818 O O . GLY A 1 108 ? -2.140 7.660 -8.129 1.00 85.31 108 GLY A O 1
#

pLDDT: mean 92.79, std 4.41, range [75.44, 97.31]

Sequence (108 aa):
MIDMLSEAGLPVIEATSFVSPKWVPQMADHTEVLKGIQKFPGINYPVLTPNFKGYQAAVAAGAKEVSVFGAASELFTRKNINCSIDESFQQFSQVLQAARAASIPVRG

InterPro domains:
  IPR000891 Pyruvate carboxyltransferase [PF00682] (1-105)
  IPR013785 Aldolase-type TIM barrel [G3DSA:3.20.20.70] (1-108)
  IPR043594 HMG-CoA lyase [PTHR42738] (1-108)

Nearest PDB structures (foldseek):
  3mp3-assembly2_D  TM=9.852E-01  e=7.906E-16  Homo sapiens
  3mp5-assembly2_C  TM=9.933E-01  e=2.632E-15  Homo sapiens
  3mp5-assembly1_B  TM=9.947E-01  e=5.134E-15  Homo sapiens
  2cw6-assembly1_A  TM=9.513E-01  e=1.349E-15  Homo sapiens
  3mp5-assembly2_D  TM=9.552E-01  e=1.308E-14  Homo sapiens

Secondary structure (DSSP, 8-state):
-HHHHHHTT-SB---EE---TTT-GGGTTHHHHHHHS---TT-B--EE-SSHHHHHHHHHTT-SSEE----S-HHHHHHHHSS-HHHHHHHHHHHHHHHHHTT--EE-

Foldseek 3Di:
DVQVVVVVPDQEDAFAELDDCVVVVVRVCVLVRLLVHDDDPRHAHEYEQAFPVSLVSCVVSPHQEYEYDADPDQVVCCVPVVDGRVVSVVRVVVSVVVCVVVVRHYHD

Organism: NCBI:txid89673

Radius of gyration: 14.14 Å; Cα contacts (8 Å, |Δi|>4): 164; chains: 1; bounding box: 30×26×37 Å

Mean predicted aligned error: 3.34 Å